Protein AF-A0A2E9WX98-F1 (afdb_monomer)

Mean predicted aligned error: 13.4 Å

Foldseek 3Di:
DPPVVLLVVLLVVQVVLCLFFVACAPVLVCLVPQLPDPPHDPVSVVVCVVRRRDPVSSVSSVVSCVVVVGHRDDDRGHTDPPPPPPPPPVVDPPPDDDDDDDDDDD

Sequence (106 aa):
FNRRQERAADRFGLGLMYEQYATVAGSLDFFERDLGVTGLSETIADFAGTHPGSPTRIKEMLDFVEEQGWPLDGELLPPLFQESAASDDDEGIDAESGLKGRERVR

Solvent-accessible surface area (backbone atoms only — not comparable to full-atom values): 6764 Å² total; per-residue (Å²): 101,58,73,68,56,48,55,51,49,53,55,51,53,49,50,53,38,29,71,33,36,76,31,48,44,69,66,58,49,52,52,65,60,54,51,68,49,90,85,58,57,70,69,55,47,56,47,33,74,52,51,68,56,46,75,68,57,55,48,56,49,51,55,50,39,58,76,71,68,55,43,68,65,76,80,87,50,72,70,62,76,79,76,75,78,76,75,80,77,73,74,75,80,80,85,78,84,78,94,83,79,90,83,79,90,133

Radius of gyration: 27.15 Å; Cα contacts (8 Å, |Δi|>4): 74; chains: 1; bounding box: 54×84×33 Å

Secondary structure (DSSP, 8-state):
--HHHHHHHHHHHHHHHHHHHS--TTTTHIIIIITTSSS--HHHHHHHHHS---HHHHHHHHHHHHHHT--SSS--PPP---------------------------

Structure (mmCIF, N/CA/C/O backbone):
data_AF-A0A2E9WX98-F1
#
_entry.id   AF-A0A2E9WX98-F1
#
loop_
_atom_site.group_PDB
_atom_site.id
_atom_site.type_symbol
_atom_site.label_atom_id
_atom_site.label_alt_id
_atom_site.label_comp_id
_atom_site.label_asym_id
_atom_site.label_entity_id
_atom_site.label_seq_id
_atom_site.pdbx_PDB_ins_code
_atom_site.Cartn_x
_atom_site.Cartn_y
_atom_site.Cartn_z
_atom_site.occupancy
_atom_site.B_iso_or_equiv
_atom_site.auth_seq_id
_atom_site.auth_comp_id
_atom_site.auth_asym_id
_atom_site.auth_atom_id
_atom_site.pdbx_PDB_model_num
ATOM 1 N N . PHE A 1 1 ? 7.275 0.510 -12.778 1.00 82.00 1 PHE A N 1
ATOM 2 C CA . PHE A 1 1 ? 7.876 1.825 -12.446 1.00 82.00 1 PHE A CA 1
ATOM 3 C C . PHE A 1 1 ? 9.207 1.617 -11.722 1.00 82.00 1 PHE A C 1
ATOM 5 O O . PHE A 1 1 ? 9.652 0.477 -11.617 1.00 82.00 1 PHE A O 1
ATOM 12 N N . ASN A 1 2 ? 9.907 2.664 -11.254 1.00 89.69 2 ASN A N 1
ATOM 13 C CA . ASN A 1 2 ? 11.058 2.422 -10.371 1.00 89.69 2 ASN A CA 1
ATOM 14 C C . ASN A 1 2 ? 10.582 1.999 -8.967 1.00 89.69 2 ASN A C 1
ATOM 16 O O . ASN A 1 2 ? 9.490 2.368 -8.542 1.00 89.69 2 ASN A O 1
ATOM 20 N N . ARG A 1 3 ? 11.414 1.265 -8.214 1.00 88.94 3 ARG A N 1
ATOM 21 C CA . ARG A 1 3 ? 11.025 0.716 -6.897 1.00 88.94 3 ARG A CA 1
ATOM 22 C C . ARG A 1 3 ? 10.555 1.770 -5.890 1.00 88.94 3 ARG A C 1
ATOM 24 O O . ARG A 1 3 ? 9.737 1.471 -5.032 1.00 88.94 3 ARG A O 1
ATOM 31 N N . ARG A 1 4 ? 11.068 3.000 -5.975 1.00 92.12 4 ARG A N 1
ATOM 32 C CA . ARG A 1 4 ? 10.648 4.094 -5.089 1.00 92.12 4 ARG A CA 1
ATOM 33 C C . ARG A 1 4 ? 9.229 4.557 -5.418 1.00 92.12 4 ARG A C 1
ATOM 35 O O . ARG A 1 4 ? 8.474 4.847 -4.501 1.00 92.12 4 ARG A O 1
ATOM 42 N N . GLN A 1 5 ? 8.888 4.633 -6.702 1.00 93.62 5 GLN A N 1
ATOM 43 C CA . GLN A 1 5 ? 7.545 4.993 -7.158 1.00 93.62 5 GLN A CA 1
ATOM 44 C C . GLN A 1 5 ? 6.525 3.927 -6.760 1.00 93.62 5 GLN A C 1
ATOM 46 O O . GLN A 1 5 ? 5.481 4.287 -6.235 1.00 93.62 5 GLN A O 1
ATOM 51 N N . GLU A 1 6 ? 6.864 2.646 -6.925 1.00 92.75 6 GLU A N 1
ATOM 52 C CA . GLU A 1 6 ? 6.016 1.528 -6.485 1.00 92.75 6 GLU A CA 1
ATOM 53 C C . GLU A 1 6 ? 5.690 1.632 -4.988 1.00 92.75 6 GLU A C 1
ATOM 55 O O . GLU A 1 6 ? 4.528 1.708 -4.617 1.00 92.75 6 GLU A O 1
ATOM 60 N N . ARG A 1 7 ? 6.709 1.781 -4.129 1.00 92.88 7 ARG A N 1
ATOM 61 C CA . ARG A 1 7 ? 6.516 1.920 -2.673 1.00 92.88 7 ARG A CA 1
ATOM 62 C C . ARG A 1 7 ? 5.664 3.125 -2.284 1.00 92.88 7 ARG A C 1
ATOM 64 O O . ARG A 1 7 ? 4.901 3.060 -1.327 1.00 92.88 7 ARG A O 1
ATOM 71 N N . ALA A 1 8 ? 5.845 4.249 -2.976 1.00 94.94 8 ALA A N 1
ATOM 72 C CA . ALA A 1 8 ? 5.058 5.448 -2.713 1.00 94.94 8 ALA A CA 1
ATOM 73 C C . ALA A 1 8 ? 3.587 5.241 -3.103 1.00 94.94 8 ALA A C 1
ATOM 75 O O . ALA A 1 8 ? 2.703 5.641 -2.351 1.00 94.94 8 ALA A O 1
ATOM 76 N N . ALA A 1 9 ? 3.339 4.588 -4.242 1.00 93.62 9 ALA A N 1
ATOM 77 C CA . ALA A 1 9 ? 1.998 4.255 -4.701 1.00 93.62 9 ALA A CA 1
ATOM 78 C C . ALA A 1 9 ? 1.309 3.247 -3.770 1.00 93.62 9 ALA A C 1
ATOM 80 O O . ALA A 1 9 ? 0.157 3.464 -3.412 1.00 93.62 9 ALA A O 1
ATOM 81 N N . ASP A 1 10 ? 2.026 2.216 -3.317 1.00 93.06 10 ASP A N 1
ATOM 82 C CA . ASP A 1 10 ? 1.516 1.200 -2.390 1.00 93.06 10 ASP A CA 1
ATOM 83 C C . ASP A 1 10 ? 1.017 1.843 -1.085 1.00 93.06 10 ASP A C 1
ATOM 85 O O . ASP A 1 10 ? -0.128 1.654 -0.676 1.00 93.06 10 ASP A O 1
ATOM 89 N N . ARG A 1 11 ? 1.850 2.691 -0.465 1.00 95.31 11 ARG A N 1
ATOM 90 C CA . ARG A 1 11 ? 1.495 3.411 0.770 1.00 95.31 11 ARG A CA 1
ATOM 91 C C . ARG A 1 11 ? 0.316 4.357 0.573 1.00 95.31 11 ARG A C 1
ATOM 93 O O . ARG A 1 11 ? -0.559 4.430 1.430 1.00 95.31 11 ARG A O 1
ATOM 100 N N . PHE A 1 12 ? 0.299 5.079 -0.545 1.00 95.56 12 PHE A N 1
ATOM 101 C CA . PHE A 1 12 ? -0.795 5.988 -0.871 1.00 95.56 12 PHE A CA 1
ATOM 102 C C . PHE A 1 12 ? -2.115 5.232 -1.069 1.00 95.56 12 PHE A C 1
ATOM 104 O O . PHE A 1 12 ? -3.125 5.609 -0.484 1.00 95.56 12 PHE A O 1
ATOM 111 N N . GLY A 1 13 ? -2.099 4.133 -1.828 1.00 92.19 13 GLY A N 1
ATOM 112 C CA . GLY A 1 13 ? -3.275 3.295 -2.060 1.00 92.19 13 GLY A CA 1
ATOM 113 C C . GLY A 1 13 ? -3.834 2.689 -0.773 1.00 92.19 13 GLY A C 1
ATOM 114 O O . GLY A 1 13 ? -5.041 2.751 -0.552 1.00 92.19 13 GLY A O 1
ATOM 115 N N . LEU A 1 14 ? -2.971 2.177 0.111 1.00 92.50 14 LEU A N 1
ATOM 116 C CA . LEU A 1 14 ? -3.384 1.672 1.427 1.00 92.50 14 LEU A CA 1
ATOM 117 C C . LEU A 1 14 ? -4.001 2.774 2.298 1.00 92.50 14 LEU A C 1
ATOM 119 O O . LEU A 1 14 ? -5.013 2.534 2.950 1.00 92.50 14 LEU A O 1
ATOM 123 N N . GLY A 1 15 ? -3.440 3.986 2.258 1.00 93.38 15 GLY A N 1
ATOM 124 C CA . GLY A 1 15 ? -4.010 5.148 2.940 1.00 93.38 15 GLY A CA 1
ATOM 125 C C . GLY A 1 15 ? -5.417 5.488 2.451 1.00 93.38 15 GLY A C 1
ATOM 126 O O . GLY A 1 15 ? -6.309 5.669 3.273 1.00 93.38 15 GLY A O 1
ATOM 127 N N . LEU A 1 16 ? -5.642 5.490 1.133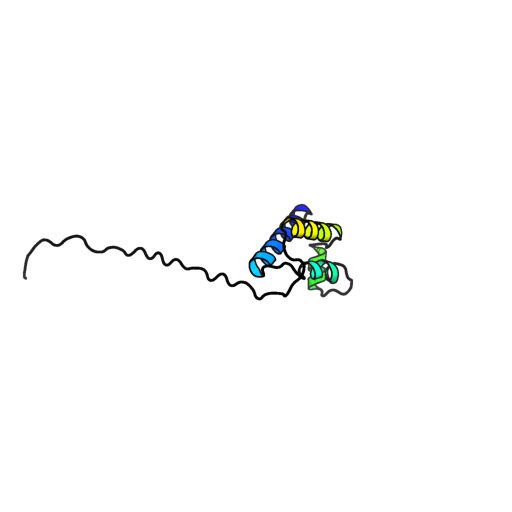 1.00 91.56 16 LEU A N 1
ATOM 128 C CA . LEU A 1 16 ? -6.976 5.712 0.561 1.00 91.56 16 LEU A CA 1
ATOM 129 C C . LEU A 1 16 ? -7.974 4.624 0.970 1.00 91.56 16 LEU A C 1
ATOM 131 O O . LEU A 1 16 ? -9.128 4.928 1.256 1.00 91.56 16 LEU A O 1
ATOM 135 N N . MET A 1 17 ? -7.548 3.357 1.002 1.00 88.19 17 MET A N 1
ATOM 136 C CA . MET A 1 17 ? -8.406 2.261 1.465 1.00 88.19 17 MET A CA 1
ATOM 137 C C . MET A 1 17 ? -8.789 2.442 2.929 1.00 88.19 17 MET A C 1
ATOM 139 O O . MET A 1 17 ? -9.964 2.339 3.267 1.00 88.19 17 MET A O 1
ATOM 143 N N . TYR A 1 18 ? -7.822 2.773 3.783 1.00 89.75 18 TYR A N 1
ATOM 144 C CA . TYR A 1 18 ? -8.097 3.000 5.193 1.00 89.75 18 TYR A CA 1
ATOM 145 C C . TYR A 1 18 ? -8.987 4.226 5.425 1.00 89.75 18 TYR A C 1
ATOM 147 O O . TYR A 1 18 ? -9.927 4.153 6.206 1.00 89.75 18 TYR A O 1
ATOM 155 N N . GLU A 1 19 ? -8.742 5.338 4.732 1.00 89.50 19 GLU A N 1
ATOM 156 C CA . GLU A 1 19 ? -9.585 6.534 4.832 1.00 89.50 19 GLU A CA 1
ATOM 157 C C . GLU A 1 19 ? -11.031 6.236 4.423 1.00 89.50 19 GLU A C 1
ATOM 159 O O . GLU A 1 19 ? -11.971 6.668 5.088 1.00 89.50 19 GLU A O 1
ATOM 164 N N . GLN A 1 20 ? -11.206 5.452 3.358 1.00 87.06 20 GLN A N 1
ATOM 165 C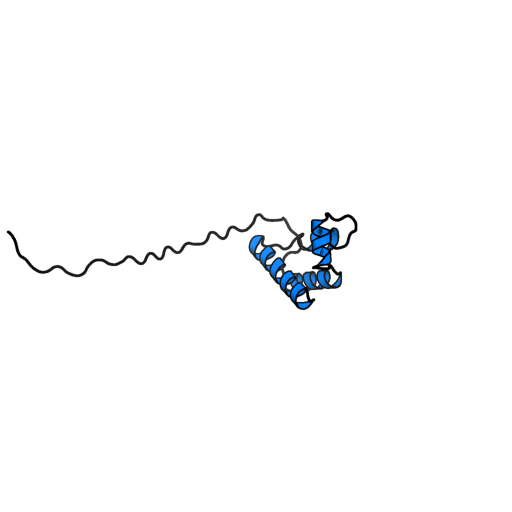 CA . GLN A 1 20 ? -12.522 5.151 2.816 1.00 87.06 20 GLN A CA 1
ATOM 166 C C . GLN A 1 20 ? -13.267 4.075 3.609 1.00 87.06 20 GLN A C 1
ATOM 168 O O . GLN A 1 20 ? -14.486 4.144 3.715 1.00 87.06 20 GLN A O 1
ATOM 173 N N . TYR A 1 21 ? -12.573 3.070 4.142 1.00 85.44 21 TYR A N 1
ATOM 174 C CA . TYR A 1 21 ? -13.204 1.864 4.692 1.00 85.44 21 TYR A CA 1
ATOM 175 C C . TYR A 1 21 ? -12.865 1.596 6.163 1.00 85.44 21 TYR A C 1
ATOM 177 O O . TYR A 1 21 ? -13.364 0.628 6.731 1.00 85.44 21 TYR A O 1
ATOM 185 N N . ALA A 1 22 ? -12.017 2.418 6.790 1.00 86.62 22 ALA A N 1
ATOM 186 C CA . ALA A 1 22 ? -11.473 2.225 8.142 1.00 86.62 22 ALA A CA 1
ATOM 187 C C . ALA A 1 22 ? -10.751 0.877 8.364 1.00 86.62 22 ALA A C 1
ATOM 189 O O . ALA A 1 22 ? -10.488 0.473 9.497 1.00 86.62 22 ALA A O 1
ATOM 190 N N . THR A 1 23 ? -10.414 0.174 7.284 1.00 87.06 23 THR A N 1
ATOM 191 C CA . THR A 1 23 ? -9.684 -1.094 7.286 1.00 87.06 23 THR A CA 1
ATOM 192 C C . THR A 1 23 ? -8.907 -1.237 5.984 1.00 87.06 23 THR A C 1
ATOM 194 O O . THR A 1 23 ? -9.271 -0.653 4.962 1.00 87.06 23 THR A O 1
ATOM 197 N N . VAL A 1 24 ? -7.832 -2.022 6.017 1.00 88.25 24 VAL A N 1
ATOM 198 C CA . VAL A 1 24 ? -7.098 -2.449 4.816 1.00 88.25 24 VAL A CA 1
ATOM 199 C C . VAL A 1 24 ? -7.228 -3.957 4.582 1.00 88.25 24 VAL A C 1
A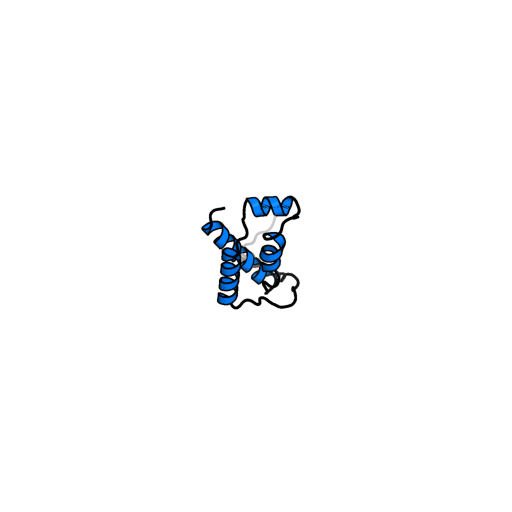TOM 201 O O . VAL A 1 24 ? -6.504 -4.520 3.756 1.00 88.25 24 VAL A O 1
ATOM 204 N N . ALA A 1 25 ? -8.146 -4.624 5.287 1.00 83.75 25 ALA A N 1
ATOM 205 C CA . ALA A 1 25 ? -8.391 -6.054 5.151 1.00 83.75 25 ALA A CA 1
ATOM 206 C C . ALA A 1 25 ? -8.654 -6.453 3.688 1.00 83.75 25 ALA A C 1
ATOM 208 O O . ALA A 1 25 ? -9.387 -5.788 2.958 1.00 83.75 25 ALA A O 1
ATOM 209 N N . GLY A 1 26 ? -8.009 -7.533 3.240 1.00 80.06 26 GLY A N 1
ATOM 210 C CA . GLY A 1 26 ? -8.130 -8.052 1.872 1.00 80.06 26 GLY A CA 1
ATOM 211 C C . GLY A 1 26 ? -7.429 -7.230 0.780 1.00 80.06 26 GLY A C 1
ATOM 212 O O . GLY A 1 26 ? -7.332 -7.703 -0.349 1.00 80.06 26 GLY A O 1
ATOM 213 N N . SER A 1 27 ? -6.881 -6.043 1.078 1.00 80.56 27 SER A N 1
ATOM 214 C CA . SER A 1 27 ? -6.135 -5.246 0.083 1.00 80.56 27 SER A CA 1
ATOM 215 C C . SER A 1 27 ? -4.852 -5.941 -0.392 1.00 80.56 27 SER A C 1
ATOM 217 O O . SER A 1 27 ? -4.433 -5.776 -1.539 1.00 80.56 27 SER A O 1
ATOM 219 N N . LEU A 1 28 ? -4.250 -6.761 0.473 1.00 79.06 28 LEU A N 1
ATOM 220 C CA . LEU A 1 28 ? -3.034 -7.513 0.173 1.00 79.06 28 LEU A CA 1
ATOM 221 C C . LEU A 1 28 ? -3.308 -8.827 -0.568 1.00 79.06 28 LEU A C 1
ATOM 223 O O . LEU A 1 28 ? -2.427 -9.295 -1.290 1.00 79.06 28 LEU A O 1
ATOM 227 N N . ASP A 1 29 ? -4.530 -9.365 -0.490 1.00 79.50 29 ASP A N 1
ATOM 228 C CA . ASP A 1 29 ? -4.918 -10.604 -1.176 1.00 79.50 29 ASP A CA 1
ATOM 229 C C . ASP A 1 29 ? -4.710 -10.496 -2.694 1.00 7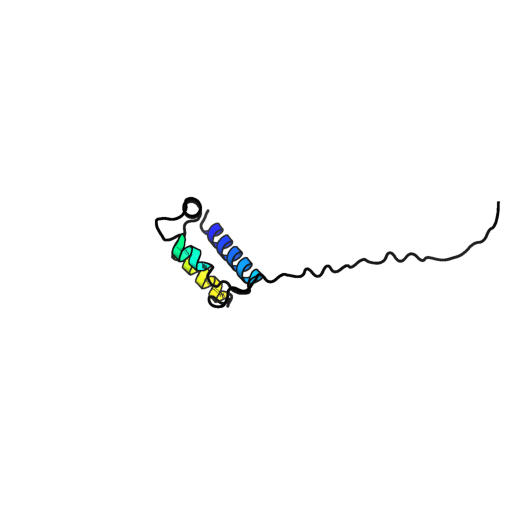9.50 29 ASP A C 1
ATOM 231 O O . ASP A 1 29 ? -4.289 -11.465 -3.321 1.00 79.50 29 ASP A O 1
ATOM 235 N N . PHE A 1 30 ? -4.938 -9.316 -3.282 1.00 76.62 30 PHE A N 1
ATOM 236 C CA . PHE A 1 30 ? -4.662 -9.043 -4.698 1.00 76.62 30 PHE A CA 1
ATOM 237 C C . PHE A 1 30 ? -3.179 -9.261 -5.046 1.00 76.62 30 PHE A C 1
ATOM 239 O O . PHE A 1 30 ? -2.832 -9.879 -6.053 1.00 76.62 30 PHE A O 1
ATOM 246 N N . PHE A 1 31 ? -2.269 -8.800 -4.188 1.00 75.62 31 PHE A N 1
ATOM 247 C CA . PHE A 1 31 ? -0.834 -8.941 -4.428 1.00 75.62 31 PHE A CA 1
ATOM 248 C C . PHE A 1 31 ? -0.349 -10.374 -4.200 1.00 75.62 31 PHE A C 1
ATOM 250 O O . PHE A 1 31 ? 0.553 -10.833 -4.900 1.00 75.62 31 PHE A O 1
ATOM 257 N N . GLU A 1 32 ? -0.941 -11.080 -3.239 1.00 72.69 32 GLU A N 1
ATOM 258 C CA . GLU A 1 32 ? -0.588 -12.464 -2.925 1.00 72.69 32 GLU A CA 1
ATOM 259 C C . GLU A 1 32 ? -1.135 -13.462 -3.950 1.00 72.69 32 GLU A C 1
ATOM 261 O O . GLU A 1 32 ? -0.427 -14.390 -4.345 1.00 72.69 32 GLU A O 1
ATOM 266 N N . ARG A 1 33 ? -2.390 -13.285 -4.380 1.00 69.75 33 ARG A N 1
ATOM 267 C CA . ARG A 1 33 ? -3.112 -14.257 -5.212 1.00 69.75 33 ARG A CA 1
ATOM 268 C C . ARG A 1 33 ? -3.055 -13.942 -6.693 1.00 69.75 33 ARG A C 1
ATOM 270 O O . ARG A 1 33 ? -2.950 -14.870 -7.487 1.00 69.75 33 ARG A O 1
ATOM 277 N N . ASP A 1 34 ? -3.092 -12.668 -7.066 1.00 64.50 34 ASP A N 1
ATOM 278 C CA . ASP A 1 34 ? -3.213 -12.303 -8.473 1.00 64.50 34 ASP A CA 1
ATOM 279 C C . ASP A 1 34 ? -1.832 -12.003 -9.064 1.00 64.50 34 ASP A C 1
ATOM 281 O O . ASP A 1 34 ? -1.442 -12.600 -10.059 1.00 64.50 34 ASP A O 1
ATOM 285 N N . LEU A 1 35 ? -0.985 -11.209 -8.409 1.00 65.50 35 LEU A N 1
ATOM 286 C CA . LEU A 1 35 ? 0.350 -10.904 -8.954 1.00 65.50 35 LEU A CA 1
ATOM 287 C C . LEU A 1 35 ? 1.374 -12.054 -8.868 1.00 65.50 35 LEU A C 1
ATOM 289 O O . LEU A 1 35 ? 2.459 -11.946 -9.444 1.00 65.50 35 LEU A O 1
ATOM 293 N N . GLY A 1 36 ? 1.057 -13.133 -8.146 1.00 54.47 36 GLY A N 1
ATOM 294 C CA . GLY A 1 36 ? 1.945 -14.278 -7.914 1.00 54.47 36 GLY A CA 1
ATOM 295 C C . GLY A 1 36 ? 1.646 -15.535 -8.742 1.00 54.47 36 GLY A C 1
ATOM 296 O O . GLY A 1 36 ? 2.401 -16.503 -8.639 1.00 54.47 36 GLY A O 1
ATOM 297 N N . VAL A 1 37 ? 0.566 -15.561 -9.534 1.00 55.50 37 VAL A N 1
ATOM 298 C CA . VAL A 1 37 ? 0.015 -16.804 -10.113 1.00 55.50 37 VAL A CA 1
ATOM 299 C C . VAL A 1 37 ? -0.083 -16.739 -11.643 1.00 55.50 37 VAL A C 1
ATOM 301 O O . VAL A 1 37 ? -0.296 -15.689 -12.242 1.00 55.50 37 VAL A O 1
ATOM 304 N N . THR A 1 38 ? 0.094 -17.884 -12.308 1.00 53.25 38 THR A N 1
ATOM 305 C CA . THR A 1 38 ? -0.108 -18.044 -13.755 1.00 53.25 38 THR A CA 1
ATOM 306 C C . THR A 1 38 ? -1.591 -18.285 -14.075 1.00 53.25 38 THR A C 1
ATOM 308 O O . THR A 1 38 ? -2.265 -19.031 -13.373 1.00 53.25 38 THR A O 1
ATOM 311 N N . GLY A 1 39 ? -2.111 -17.684 -15.154 1.00 55.84 39 GLY A N 1
ATOM 312 C CA . GLY A 1 39 ? -3.532 -17.801 -15.544 1.00 55.84 39 GLY A CA 1
ATOM 313 C C . GLY A 1 39 ? -4.388 -16.560 -15.267 1.00 55.84 39 GLY A C 1
ATOM 314 O O . GLY A 1 39 ? -5.614 -16.641 -15.279 1.00 55.84 39 GLY A O 1
ATOM 315 N N . LEU A 1 40 ? -3.739 -15.422 -15.031 1.00 63.75 40 LEU A N 1
ATOM 316 C CA . LEU A 1 40 ? -4.370 -14.115 -14.914 1.00 63.75 40 LEU A CA 1
ATOM 317 C C . LEU A 1 40 ? -5.185 -13.737 -16.154 1.00 63.75 40 LEU A C 1
ATOM 319 O O . LEU A 1 40 ? -4.851 -14.127 -17.276 1.00 63.75 40 LEU A O 1
ATOM 323 N N . SER A 1 41 ? -6.213 -12.909 -15.957 1.00 72.06 41 SER A N 1
ATOM 324 C CA . SER A 1 41 ? -6.801 -12.176 -17.078 1.00 72.06 41 SER A CA 1
ATOM 325 C C . SER A 1 41 ? -5.727 -11.309 -17.743 1.00 72.06 41 SER A C 1
ATOM 327 O O . SER A 1 41 ? -4.783 -10.864 -17.086 1.00 72.06 41 SER A O 1
ATOM 329 N N . GLU A 1 42 ? -5.876 -11.0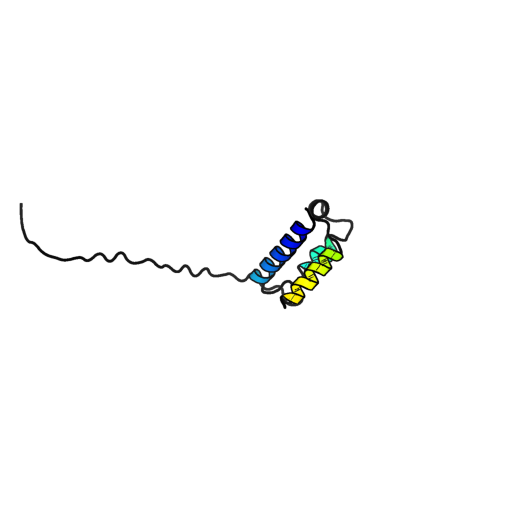49 -19.042 1.00 76.19 42 GLU A N 1
ATOM 330 C CA . GLU A 1 42 ? -4.949 -10.213 -19.821 1.00 76.19 42 GLU A CA 1
ATOM 331 C C . GLU A 1 42 ? -4.667 -8.874 -19.118 1.00 76.19 42 GLU A C 1
ATOM 333 O O . GLU A 1 42 ? -3.520 -8.469 -18.975 1.00 76.19 42 GLU A O 1
ATOM 338 N N . THR A 1 43 ? -5.697 -8.267 -18.523 1.00 77.25 43 THR A N 1
ATOM 339 C CA . THR A 1 43 ? -5.589 -7.018 -17.760 1.00 77.25 43 THR A CA 1
ATOM 340 C C . THR A 1 43 ? -4.673 -7.116 -16.538 1.00 77.25 43 THR A C 1
ATOM 342 O O . THR A 1 43 ? -3.889 -6.202 -16.287 1.00 77.25 43 THR A O 1
ATOM 345 N N . ILE A 1 44 ? -4.753 -8.199 -15.758 1.00 75.69 44 ILE A N 1
ATOM 346 C CA . ILE A 1 44 ? -3.892 -8.350 -14.576 1.00 75.69 44 ILE A CA 1
ATOM 347 C C . ILE A 1 44 ? -2.469 -8.720 -15.014 1.00 75.69 44 ILE A C 1
ATOM 349 O O . ILE A 1 44 ? -1.507 -8.263 -14.402 1.00 75.69 44 ILE A O 1
ATOM 353 N N . ALA A 1 45 ? -2.316 -9.480 -16.102 1.00 76.81 45 ALA A N 1
ATOM 354 C CA . ALA A 1 45 ? -1.008 -9.774 -16.681 1.00 76.81 45 ALA A CA 1
ATOM 355 C C . ALA A 1 45 ? -0.297 -8.499 -17.179 1.00 76.81 45 ALA A C 1
ATOM 357 O O . ALA A 1 45 ? 0.879 -8.296 -16.873 1.00 76.81 45 ALA A O 1
ATOM 358 N N . ASP A 1 46 ? -1.013 -7.607 -17.867 1.00 82.38 46 ASP A N 1
ATOM 359 C CA . ASP A 1 46 ? -0.496 -6.308 -18.316 1.00 82.38 46 ASP A CA 1
ATOM 360 C C . ASP A 1 46 ? -0.105 -5.410 -17.135 1.00 82.38 46 ASP A C 1
ATOM 362 O O . ASP A 1 46 ? 0.961 -4.779 -17.126 1.00 82.38 46 ASP A O 1
ATOM 366 N N . PHE A 1 47 ? -0.942 -5.390 -16.095 1.00 82.31 47 PHE A N 1
ATOM 367 C CA . PHE A 1 47 ? -0.643 -4.680 -14.858 1.00 82.31 47 PHE A CA 1
ATOM 368 C C . PHE A 1 47 ? 0.621 -5.242 -14.186 1.00 82.31 47 PHE A C 1
ATOM 370 O O . PHE A 1 47 ? 1.555 -4.487 -13.912 1.00 82.31 47 PHE A O 1
ATOM 377 N N . ALA A 1 48 ? 0.721 -6.562 -14.010 1.00 80.44 48 ALA A N 1
ATOM 378 C CA . ALA A 1 48 ? 1.890 -7.222 -13.427 1.00 80.44 48 ALA A CA 1
ATOM 379 C C . ALA A 1 48 ? 3.174 -6.986 -14.244 1.00 80.44 48 ALA A C 1
ATOM 381 O O . ALA A 1 48 ? 4.262 -6.867 -13.676 1.00 80.44 48 ALA A O 1
ATOM 382 N N . GLY A 1 49 ? 3.056 -6.869 -15.572 1.00 81.12 49 GLY A N 1
ATOM 383 C CA . GLY A 1 49 ? 4.173 -6.572 -16.471 1.00 81.12 49 GLY A CA 1
ATOM 384 C C . GLY A 1 49 ? 4.795 -5.188 -16.251 1.00 81.12 49 GLY A C 1
ATOM 385 O O . GLY A 1 49 ? 5.990 -5.001 -16.490 1.00 81.12 49 GLY A O 1
ATOM 386 N N . THR A 1 50 ? 4.019 -4.221 -15.754 1.00 83.50 50 THR A N 1
ATOM 387 C CA . THR A 1 50 ? 4.483 -2.846 -15.483 1.00 83.50 50 THR A CA 1
ATOM 388 C C . THR A 1 50 ? 4.709 -2.565 -13.993 1.00 83.50 50 THR A C 1
ATOM 390 O O . THR A 1 50 ? 5.563 -1.734 -13.644 1.00 83.50 50 THR A O 1
ATOM 393 N N . HIS A 1 51 ? 4.010 -3.309 -13.134 1.00 82.75 51 HIS A N 1
ATOM 394 C CA . HIS A 1 51 ? 4.038 -3.259 -11.676 1.00 82.75 51 HIS A CA 1
ATOM 395 C C . HIS A 1 51 ? 4.275 -4.662 -11.101 1.00 82.75 51 HIS A C 1
ATOM 397 O O . HIS A 1 51 ? 3.354 -5.287 -10.573 1.00 82.75 51 HIS A O 1
ATOM 403 N N . PRO A 1 52 ? 5.511 -5.182 -11.164 1.00 78.56 52 PRO A N 1
ATOM 404 C CA . PRO A 1 52 ? 5.786 -6.517 -10.666 1.00 78.56 52 PRO A CA 1
ATOM 405 C C . PRO A 1 52 ? 5.497 -6.596 -9.163 1.00 78.56 52 PRO A C 1
ATOM 407 O O . PRO A 1 52 ? 6.066 -5.850 -8.350 1.00 78.56 52 PRO A O 1
ATOM 410 N N . GLY A 1 53 ? 4.615 -7.526 -8.797 1.00 75.88 53 GLY A N 1
ATOM 411 C CA . GLY A 1 53 ? 4.481 -7.987 -7.424 1.00 75.88 53 GLY A CA 1
ATOM 412 C C . GLY A 1 53 ? 5.774 -8.681 -7.006 1.00 75.88 53 GLY A C 1
ATOM 413 O O . GLY A 1 53 ? 6.395 -9.403 -7.784 1.00 75.88 53 GLY A O 1
ATOM 414 N N . SER A 1 54 ? 6.234 -8.436 -5.783 1.00 81.12 54 SER A N 1
ATOM 415 C CA . SER A 1 54 ? 7.352 -9.193 -5.220 1.00 81.12 54 SER A CA 1
ATOM 416 C C . SER A 1 54 ? 7.086 -9.470 -3.747 1.00 81.12 54 SER A C 1
ATOM 418 O O . SER A 1 54 ? 6.496 -8.612 -3.084 1.00 81.12 54 SER A O 1
ATOM 420 N N . PRO A 1 55 ? 7.577 -10.595 -3.200 1.0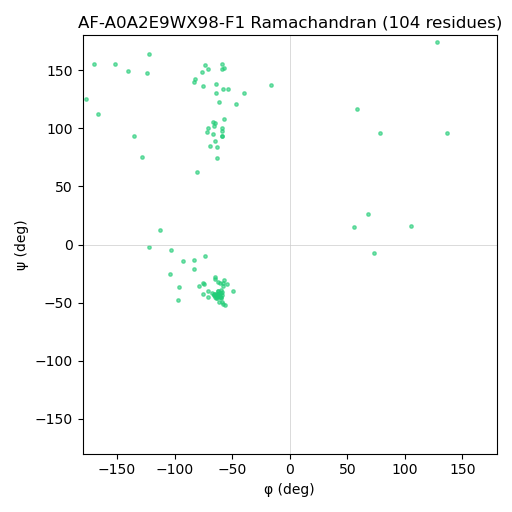0 83.00 55 PRO A N 1
ATOM 421 C CA . PRO A 1 55 ? 7.450 -10.880 -1.773 1.00 83.00 55 PRO A CA 1
ATOM 422 C C . PRO A 1 55 ? 8.003 -9.751 -0.894 1.00 83.00 55 PRO A C 1
ATOM 424 O O . PRO A 1 55 ? 7.446 -9.440 0.153 1.00 83.00 55 PRO A O 1
ATOM 427 N N . THR A 1 56 ? 9.067 -9.079 -1.347 1.00 88.00 56 THR A N 1
ATOM 428 C CA . THR A 1 56 ? 9.630 -7.911 -0.658 1.00 88.00 56 THR A CA 1
ATOM 429 C C . THR A 1 56 ? 8.646 -6.745 -0.597 1.00 88.00 56 THR A C 1
ATOM 431 O O . THR A 1 56 ? 8.518 -6.142 0.459 1.00 88.00 56 THR A O 1
ATOM 434 N N . ARG A 1 57 ? 7.927 -6.440 -1.686 1.00 88.69 57 ARG A N 1
ATOM 435 C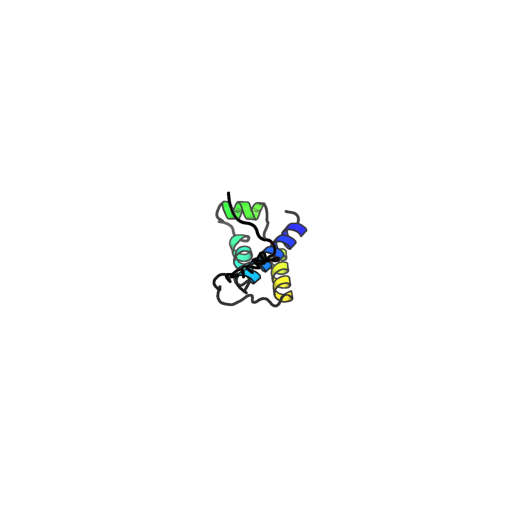 CA . ARG A 1 57 ? 6.909 -5.373 -1.684 1.00 88.69 57 ARG A CA 1
ATOM 436 C C . ARG A 1 57 ? 5.741 -5.701 -0.764 1.00 88.69 57 ARG A C 1
ATOM 438 O O . ARG A 1 57 ? 5.310 -4.835 -0.017 1.00 88.69 57 ARG A O 1
ATOM 445 N N . ILE A 1 58 ? 5.268 -6.948 -0.790 1.00 87.56 58 ILE A N 1
ATOM 446 C CA . ILE A 1 58 ? 4.183 -7.403 0.092 1.00 87.56 58 ILE A CA 1
ATOM 447 C C . ILE A 1 58 ? 4.599 -7.246 1.556 1.00 87.56 58 ILE A C 1
ATOM 449 O O . ILE A 1 58 ? 3.864 -6.662 2.346 1.00 87.56 58 ILE A O 1
ATOM 453 N N . LYS A 1 59 ? 5.825 -7.661 1.897 1.00 90.75 59 LYS A N 1
ATOM 454 C CA . LYS A 1 59 ? 6.382 -7.445 3.233 1.00 90.75 59 LYS A CA 1
ATOM 455 C C . LYS A 1 59 ? 6.466 -5.959 3.605 1.00 90.75 59 LYS A C 1
ATOM 457 O O . LYS A 1 59 ? 6.073 -5.597 4.702 1.00 90.75 59 LYS A O 1
ATOM 462 N N . GLU A 1 60 ? 6.952 -5.104 2.707 1.00 93.12 60 GLU A N 1
ATOM 463 C CA . GLU A 1 60 ? 7.050 -3.657 2.959 1.00 93.12 60 GLU A CA 1
ATOM 464 C C . GLU A 1 60 ? 5.678 -2.998 3.179 1.00 93.12 60 GLU A C 1
ATOM 466 O O . GLU A 1 60 ? 5.584 -2.034 3.937 1.00 93.12 60 GLU A O 1
ATOM 471 N N . MET A 1 61 ? 4.621 -3.501 2.533 1.00 92.62 61 MET A N 1
ATOM 472 C CA . MET A 1 61 ? 3.247 -3.061 2.780 1.00 92.62 61 MET A CA 1
ATOM 473 C C . MET A 1 61 ? 2.734 -3.534 4.140 1.00 92.62 61 MET A C 1
ATOM 475 O O . MET A 1 61 ? 2.175 -2.725 4.870 1.00 92.62 61 MET A O 1
ATOM 479 N N . LEU A 1 62 ? 2.961 -4.801 4.503 1.00 91.94 62 LEU A N 1
ATOM 480 C CA . LEU A 1 62 ? 2.597 -5.340 5.820 1.00 91.94 62 LEU A CA 1
ATOM 481 C C . LEU A 1 62 ? 3.273 -4.569 6.956 1.00 91.94 62 LEU A C 1
ATOM 483 O O . LEU A 1 62 ? 2.589 -4.119 7.870 1.00 91.94 62 LEU A O 1
ATOM 487 N N . ASP A 1 63 ? 4.589 -4.362 6.852 1.00 94.94 63 ASP A N 1
ATOM 488 C CA . ASP A 1 63 ? 5.369 -3.614 7.841 1.00 94.94 63 ASP A CA 1
ATOM 489 C C . ASP A 1 63 ? 4.810 -2.173 7.976 1.00 94.94 63 ASP A C 1
ATOM 491 O O . ASP A 1 63 ? 4.634 -1.670 9.081 1.00 94.94 63 ASP A O 1
ATOM 495 N N . PHE A 1 64 ? 4.442 -1.520 6.862 1.00 95.56 64 PHE A N 1
ATOM 496 C CA . PHE A 1 64 ? 3.820 -0.189 6.889 1.00 95.56 64 PHE A CA 1
ATOM 497 C C . PHE A 1 64 ? 2.437 -0.187 7.558 1.00 95.56 64 PHE A C 1
ATOM 499 O O . PHE A 1 64 ? 2.154 0.697 8.360 1.00 95.56 64 PHE A O 1
ATOM 506 N N . VAL A 1 65 ? 1.573 -1.154 7.243 1.00 93.44 65 VAL A N 1
ATOM 507 C CA . VAL A 1 65 ? 0.234 -1.264 7.847 1.00 93.44 65 VAL A CA 1
ATOM 50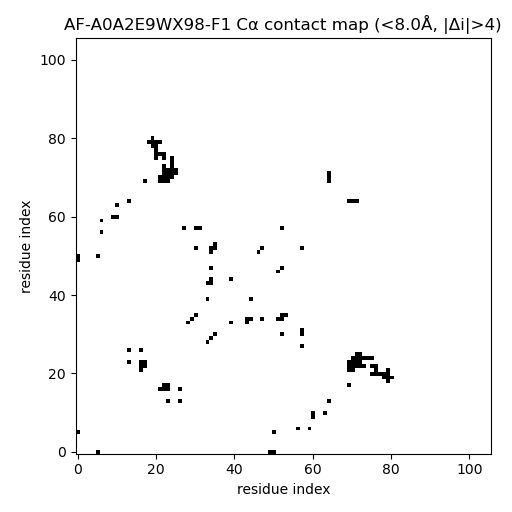8 C C . VAL A 1 65 ? 0.331 -1.472 9.361 1.00 93.44 65 VAL A C 1
ATOM 510 O O . VAL A 1 65 ? -0.396 -0.824 10.117 1.00 93.44 65 VAL A O 1
ATOM 513 N N . GLU A 1 66 ? 1.267 -2.316 9.803 1.00 93.50 66 GLU A N 1
ATOM 514 C CA . GLU A 1 66 ? 1.558 -2.542 11.220 1.00 93.50 66 GLU A CA 1
ATOM 515 C C . GLU A 1 66 ? 2.050 -1.257 11.906 1.00 93.50 66 GLU A C 1
ATOM 517 O O . GLU A 1 66 ? 1.541 -0.899 12.968 1.00 93.50 66 GLU A O 1
ATOM 522 N N . GLU A 1 67 ? 2.963 -0.505 11.276 1.00 96.56 67 GLU A N 1
ATOM 523 C CA . GLU A 1 67 ? 3.437 0.796 11.776 1.00 96.56 67 GLU A CA 1
ATOM 524 C C . GLU A 1 67 ? 2.302 1.818 11.965 1.00 96.56 67 GLU A C 1
ATOM 526 O O . GLU A 1 67 ? 2.378 2.657 12.865 1.00 96.56 67 GLU A O 1
ATOM 531 N N . GLN A 1 68 ? 1.257 1.771 11.131 1.00 95.44 68 GLN A N 1
ATOM 532 C CA . GLN A 1 68 ? 0.096 2.659 11.256 1.00 95.44 68 GLN A CA 1
ATOM 533 C C . GLN A 1 68 ? -0.943 2.175 12.282 1.00 95.44 68 GLN A C 1
ATOM 535 O O . GLN A 1 68 ? -1.835 2.939 12.654 1.00 95.44 68 GLN A O 1
ATOM 540 N N . GLY A 1 69 ? -0.853 0.921 12.736 1.00 93.19 69 GLY A N 1
ATOM 541 C CA . GLY A 1 69 ? -1.851 0.305 13.612 1.00 93.19 69 GLY A CA 1
ATOM 542 C C . GLY A 1 69 ? -3.205 0.076 12.933 1.00 93.19 69 GLY A C 1
ATOM 543 O O . GLY A 1 69 ? -4.234 0.085 13.609 1.00 93.19 69 GLY A O 1
ATOM 544 N N . TRP A 1 70 ? -3.229 -0.083 11.606 1.00 92.12 70 TRP A N 1
ATOM 545 C CA . TRP A 1 70 ? -4.471 -0.315 10.866 1.00 92.12 70 TRP A CA 1
ATOM 546 C C . TRP A 1 70 ? -4.885 -1.796 10.913 1.00 92.12 70 TRP A C 1
ATOM 548 O O . TRP A 1 70 ? -4.022 -2.671 10.816 1.00 92.12 70 TRP A O 1
ATOM 558 N N . PRO A 1 71 ? -6.191 -2.108 11.019 1.00 87.50 71 PRO A N 1
ATOM 559 C CA . PRO A 1 71 ? -6.667 -3.488 11.009 1.00 87.50 71 PRO A CA 1
ATOM 560 C C . PRO A 1 71 ? -6.377 -4.189 9.674 1.00 87.50 71 PRO A C 1
ATOM 562 O O . PRO A 1 71 ? -6.699 -3.668 8.601 1.00 87.50 71 PRO A O 1
ATOM 565 N N . LEU A 1 72 ? -5.790 -5.386 9.756 1.00 83.25 72 LEU A N 1
ATOM 566 C CA . LEU A 1 72 ? -5.574 -6.303 8.625 1.00 83.25 72 LEU A CA 1
ATOM 567 C C . LEU A 1 72 ? -6.715 -7.319 8.470 1.00 83.25 72 LEU A C 1
ATOM 569 O O . LEU A 1 72 ? -6.828 -7.983 7.440 1.00 83.25 72 LEU A O 1
ATOM 573 N N . ASP A 1 73 ? -7.550 -7.437 9.494 1.00 78.06 73 ASP A N 1
ATOM 574 C CA . ASP A 1 73 ? -8.730 -8.278 9.575 1.00 78.06 73 ASP A CA 1
ATOM 575 C C . ASP A 1 73 ? -9.977 -7.429 9.876 1.00 78.06 73 ASP A C 1
ATOM 577 O O . ASP A 1 73 ? -9.898 -6.256 10.246 1.00 78.06 73 ASP A O 1
ATOM 581 N N . GLY A 1 74 ? -11.155 -8.010 9.652 1.00 71.44 74 GLY A N 1
ATOM 582 C CA . GLY A 1 74 ? -12.437 -7.346 9.882 1.00 71.44 74 GLY A CA 1
ATOM 583 C C . GLY A 1 74 ? -13.379 -7.401 8.685 1.00 71.44 74 GLY A C 1
ATOM 584 O O . GLY A 1 74 ? -13.047 -7.912 7.615 1.00 71.44 74 GLY A O 1
ATOM 585 N N . GLU A 1 75 ? -14.596 -6.907 8.896 1.00 71.00 75 GLU A N 1
ATOM 586 C CA . GLU A 1 75 ? -15.613 -6.820 7.853 1.00 71.00 75 GLU A CA 1
ATOM 587 C C . GLU A 1 75 ? -15.286 -5.663 6.901 1.00 71.00 75 GLU A C 1
ATOM 589 O O . GLU A 1 75 ? -14.918 -4.574 7.342 1.00 71.00 75 GLU A O 1
ATOM 594 N N . LEU A 1 76 ? -15.420 -5.899 5.593 1.00 68.56 76 LEU A N 1
ATOM 595 C CA . LEU A 1 76 ? -15.334 -4.837 4.595 1.00 68.56 76 LEU A CA 1
ATOM 596 C C . LEU A 1 76 ? -16.523 -3.899 4.797 1.00 68.56 76 LEU A C 1
ATOM 598 O O . LEU A 1 76 ? -17.654 -4.218 4.426 1.00 68.56 76 LEU A O 1
ATOM 602 N N . LEU A 1 77 ? -16.260 -2.759 5.425 1.00 69.12 77 LEU A N 1
ATOM 603 C CA . LEU A 1 77 ? -17.278 -1.752 5.664 1.00 69.12 77 LEU A CA 1
ATOM 604 C C . LEU A 1 77 ? -17.666 -1.082 4.338 1.00 69.12 77 LEU A C 1
ATOM 606 O O . LEU A 1 77 ? -16.849 -1.001 3.418 1.00 69.12 77 LEU A O 1
ATOM 610 N N . PRO A 1 78 ? -18.908 -0.593 4.201 1.00 74.94 78 PRO A N 1
ATOM 611 C CA . PRO A 1 78 ? -19.235 0.315 3.112 1.00 74.94 78 PRO A CA 1
ATOM 612 C C . PRO A 1 78 ? -18.344 1.566 3.189 1.00 74.94 78 PRO A C 1
ATOM 614 O O . PRO A 1 78 ? -17.871 1.917 4.274 1.00 74.94 78 PRO A O 1
ATOM 617 N N . PRO A 1 79 ? -18.128 2.259 2.058 1.00 74.19 79 PRO A N 1
ATOM 618 C CA . PRO A 1 79 ? -17.336 3.476 2.058 1.00 74.19 79 PRO A CA 1
ATOM 619 C C . PRO A 1 79 ? -17.934 4.503 3.024 1.00 74.19 79 PRO A C 1
ATOM 621 O O . PRO A 1 79 ? -19.144 4.745 3.015 1.00 74.19 79 PRO A O 1
ATOM 624 N N . LEU A 1 80 ? -17.084 5.119 3.841 1.00 75.31 80 LEU A N 1
ATOM 625 C CA . LEU A 1 80 ? -17.438 6.259 4.667 1.00 75.31 80 LEU A CA 1
ATOM 626 C C . LEU A 1 80 ? -17.788 7.413 3.727 1.00 75.31 80 LEU A C 1
ATOM 628 O O . LEU A 1 80 ? -16.919 8.026 3.110 1.00 75.31 80 LEU A O 1
ATOM 632 N N . PHE A 1 81 ? -19.076 7.712 3.580 1.00 65.81 81 PHE A N 1
ATOM 633 C CA . PHE A 1 81 ? -19.481 8.947 2.927 1.00 65.81 81 PHE A CA 1
ATOM 634 C C . PHE A 1 81 ? -19.045 10.101 3.829 1.00 65.81 81 PHE A C 1
ATOM 636 O O . PHE A 1 81 ? -19.650 10.337 4.874 1.00 65.81 81 PHE A O 1
ATOM 643 N N . GLN A 1 82 ? -17.989 10.817 3.440 1.00 58.53 82 GLN A N 1
ATOM 644 C CA . GLN A 1 82 ? -17.771 12.160 3.957 1.00 58.53 82 GLN A CA 1
ATOM 645 C C . GLN A 1 82 ? -18.917 13.010 3.412 1.00 58.53 82 GLN A C 1
ATOM 647 O O . GLN A 1 82 ? -18.890 13.459 2.266 1.00 58.53 82 GLN A O 1
ATOM 652 N N . GLU A 1 83 ? -19.968 13.164 4.213 1.00 53.41 83 GLU A N 1
ATOM 653 C CA . GLU A 1 83 ? -20.940 14.227 4.022 1.00 53.41 83 GLU A CA 1
ATOM 654 C C . GLU A 1 83 ? -20.127 15.516 4.122 1.00 53.41 83 GLU A C 1
ATOM 656 O O . GLU A 1 83 ? -19.716 15.930 5.206 1.00 53.41 83 GLU A O 1
ATOM 661 N N . SER A 1 84 ? -19.748 16.077 2.971 1.00 52.53 84 SER A N 1
ATOM 662 C CA . SER A 1 84 ? -19.105 17.375 2.936 1.00 52.53 84 SER A CA 1
ATOM 663 C C . SER A 1 84 ? -20.075 18.315 3.626 1.00 52.53 84 SER A C 1
ATOM 665 O O . SER A 1 84 ? -21.142 18.602 3.080 1.00 52.53 84 SER A O 1
ATOM 667 N N . ALA A 1 85 ? -19.731 18.755 4.831 1.00 46.69 85 ALA A N 1
ATOM 668 C CA . ALA A 1 85 ? -20.327 19.938 5.400 1.00 46.69 85 ALA A CA 1
ATOM 669 C C . ALA A 1 85 ? -20.000 21.060 4.412 1.00 46.69 85 ALA A C 1
ATOM 671 O O . ALA A 1 85 ? -18.909 21.627 4.430 1.00 46.69 85 ALA A O 1
ATOM 672 N N . ALA A 1 86 ? -20.921 21.304 3.482 1.00 48.91 86 ALA A N 1
ATOM 673 C CA . ALA A 1 86 ? -21.041 22.585 2.837 1.00 48.91 86 ALA A CA 1
ATOM 674 C C . ALA A 1 86 ? -21.304 23.556 3.987 1.00 48.91 86 ALA A C 1
ATOM 676 O O . ALA A 1 86 ? -22.423 23.671 4.485 1.00 48.91 86 ALA A O 1
ATOM 677 N N . SER A 1 87 ? -20.237 24.157 4.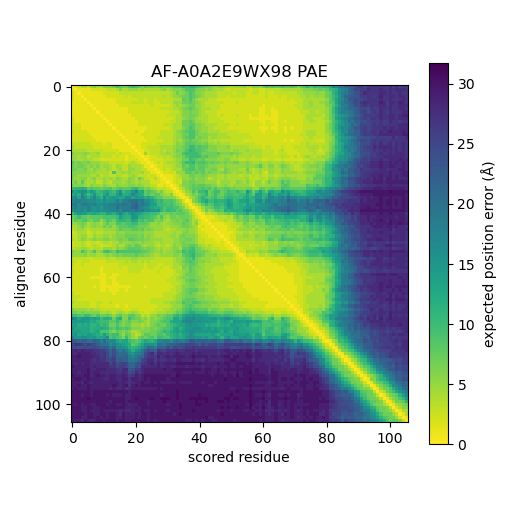504 1.00 47.56 87 SER A N 1
ATOM 678 C CA . SER A 1 87 ? -20.351 25.409 5.220 1.00 47.56 87 SER A CA 1
ATOM 679 C C . SER A 1 87 ? -20.824 26.413 4.175 1.00 47.56 87 SER A C 1
ATOM 681 O O . SER A 1 87 ? -20.025 26.990 3.438 1.00 47.56 87 SER A O 1
ATOM 683 N N . ASP A 1 88 ? -22.147 26.519 4.041 1.00 49.56 88 ASP A N 1
ATOM 684 C CA . ASP A 1 88 ? -22.815 27.678 3.462 1.00 49.56 88 ASP A CA 1
ATOM 685 C C . ASP A 1 88 ? -22.511 28.868 4.380 1.00 49.56 88 ASP A C 1
ATOM 687 O O . ASP A 1 88 ? -23.346 29.329 5.156 1.00 49.56 88 ASP A O 1
ATOM 691 N N . ASP A 1 89 ? -21.277 29.356 4.302 1.00 50.12 89 ASP A N 1
ATOM 692 C CA . ASP A 1 89 ? -20.907 30.676 4.779 1.00 50.12 89 ASP A CA 1
ATOM 693 C C . ASP A 1 89 ? -21.332 31.669 3.681 1.00 50.12 89 ASP A C 1
ATOM 695 O O . ASP A 1 89 ? -20.514 32.321 3.031 1.00 50.12 89 ASP A O 1
ATOM 699 N N . ASP A 1 90 ? -22.642 31.724 3.416 1.00 50.00 90 ASP A N 1
ATOM 700 C CA . ASP A 1 90 ? -23.278 32.831 2.707 1.00 50.00 90 ASP A CA 1
ATOM 701 C C . ASP A 1 90 ? -23.223 34.027 3.664 1.00 50.00 90 ASP A C 1
ATOM 703 O O . ASP A 1 90 ? -24.124 34.252 4.477 1.00 50.00 90 ASP A O 1
ATOM 707 N N . GLU A 1 91 ? -22.094 34.746 3.657 1.00 51.56 91 GLU A N 1
ATOM 708 C CA . GLU A 1 91 ? -22.013 36.060 4.285 1.00 51.56 91 GLU A CA 1
ATOM 709 C C . GLU A 1 91 ? -23.051 36.958 3.609 1.00 51.56 91 GLU A C 1
ATOM 711 O O . GLU A 1 91 ? -22.860 37.478 2.506 1.00 51.56 91 GLU A O 1
ATOM 716 N N . GLY A 1 92 ? -24.180 37.101 4.304 1.00 43.62 92 GLY A N 1
ATOM 717 C CA . GLY A 1 92 ? -25.237 38.037 3.987 1.00 43.62 92 GLY A CA 1
ATOM 718 C C . GLY A 1 92 ? -24.641 39.407 3.701 1.00 43.62 92 GLY A C 1
ATOM 719 O O . GLY A 1 92 ? -23.947 40.008 4.517 1.00 43.62 92 GLY A O 1
ATOM 720 N N . ILE A 1 93 ? -24.907 39.900 2.498 1.00 48.25 93 ILE A N 1
ATOM 721 C CA . ILE A 1 93 ? -24.601 41.271 2.130 1.00 48.25 93 ILE A CA 1
ATOM 722 C C . ILE A 1 93 ? -25.593 42.135 2.909 1.00 48.25 93 ILE A C 1
ATOM 724 O O . ILE A 1 93 ? -26.761 42.244 2.530 1.00 48.25 93 ILE A O 1
ATOM 728 N N . ASP A 1 94 ? -25.132 42.717 4.013 1.00 46.66 94 ASP A N 1
ATOM 729 C CA . ASP A 1 94 ? -25.889 43.649 4.843 1.00 46.66 94 ASP A CA 1
ATOM 730 C C . ASP A 1 94 ? -26.226 44.914 4.040 1.00 46.66 94 ASP A C 1
ATOM 732 O O . ASP A 1 94 ? -25.550 45.945 4.086 1.00 46.66 94 ASP A O 1
ATOM 736 N N . ALA A 1 95 ? -27.301 44.854 3.262 1.00 47.91 95 ALA A N 1
ATOM 737 C CA . ALA A 1 95 ? -27.970 46.040 2.779 1.00 47.91 95 ALA A CA 1
ATOM 738 C C . ALA A 1 95 ? -28.684 46.669 3.974 1.00 47.91 95 ALA A C 1
ATOM 740 O O . ALA A 1 95 ? -29.773 46.225 4.289 1.00 47.91 95 ALA A O 1
ATOM 741 N N . GLU A 1 96 ? -28.079 47.669 4.623 1.00 41.25 96 GLU A N 1
ATOM 742 C CA . GLU A 1 96 ? -28.761 48.872 5.127 1.00 41.25 96 GLU A CA 1
ATOM 743 C C . GLU A 1 96 ? -27.735 49.947 5.524 1.00 41.25 96 GLU A C 1
ATOM 745 O O . GLU A 1 96 ? -27.000 49.851 6.503 1.00 41.25 96 GLU A O 1
ATOM 750 N N . SER A 1 97 ? -27.715 51.046 4.773 1.00 43.28 97 SER A N 1
ATOM 751 C CA . SER A 1 97 ? -27.152 52.316 5.229 1.00 43.28 97 SER A CA 1
ATOM 752 C C . SER A 1 97 ? -28.105 53.442 4.853 1.00 43.28 97 SER A C 1
ATOM 754 O O . SER A 1 97 ? -28.039 54.007 3.768 1.00 43.28 97 SER A O 1
ATOM 756 N N . GLY A 1 98 ? -28.983 53.767 5.802 1.00 35.59 98 GLY A N 1
ATOM 757 C CA . GLY A 1 98 ? -29.254 55.153 6.176 1.00 35.59 98 GLY A CA 1
ATOM 758 C C . GLY A 1 98 ? -30.168 55.972 5.266 1.00 35.59 98 GLY A C 1
ATOM 759 O O . GLY A 1 98 ? -29.722 56.686 4.373 1.00 35.59 98 GLY A O 1
ATOM 760 N N . LEU A 1 99 ? -31.448 56.017 5.646 1.00 41.84 99 LEU A N 1
ATOM 761 C CA . LEU A 1 99 ? -32.358 57.137 5.393 1.00 41.84 99 LEU A CA 1
ATOM 762 C C . LEU A 1 99 ? -31.670 58.506 5.576 1.00 41.84 99 LEU A C 1
ATOM 764 O O . LEU A 1 99 ? -31.177 58.798 6.668 1.00 41.84 99 LEU A O 1
ATOM 768 N N . LYS A 1 100 ? -31.824 59.406 4.593 1.00 39.72 100 LYS A N 1
ATOM 769 C CA . LYS A 1 100 ? -32.335 60.782 4.793 1.00 39.72 100 LYS A CA 1
ATOM 770 C C . LYS A 1 100 ? -32.466 61.535 3.466 1.00 39.72 100 LYS A C 1
ATOM 772 O O . LYS A 1 100 ? -31.477 61.763 2.786 1.00 39.72 100 LYS A O 1
ATOM 777 N N . GLY A 1 101 ? -33.666 62.053 3.199 1.00 36.91 101 GLY A N 1
ATOM 778 C CA . GLY A 1 101 ? -33.839 63.237 2.351 1.00 36.91 101 GLY A CA 1
ATOM 779 C C . GLY A 1 101 ? -34.976 63.152 1.338 1.00 36.91 101 GLY A C 1
ATOM 780 O O . GLY A 1 101 ? -34.799 62.631 0.250 1.00 36.91 101 GLY A O 1
ATOM 781 N N . ARG A 1 102 ? -36.128 63.708 1.732 1.00 40.81 102 ARG A N 1
ATOM 782 C CA . ARG A 1 102 ? -37.177 64.362 0.915 1.00 40.81 102 ARG A CA 1
ATOM 783 C C . ARG A 1 102 ? -36.698 64.737 -0.506 1.00 40.81 102 ARG A C 1
ATOM 785 O O . ARG A 1 102 ? -35.616 65.283 -0.641 1.00 40.81 102 ARG A O 1
ATOM 792 N N . GLU A 1 103 ? -37.470 64.525 -1.572 1.00 36.72 103 GLU A N 1
ATOM 793 C CA . GLU A 1 103 ? -38.600 65.396 -1.925 1.00 36.72 103 GLU A CA 1
ATOM 794 C C . GLU A 1 103 ? -39.479 64.797 -3.045 1.00 36.72 103 GLU A C 1
ATOM 796 O O . GLU A 1 103 ? -39.060 63.956 -3.834 1.00 36.72 103 GLU A O 1
ATOM 801 N N . ARG A 1 104 ? -40.737 65.235 -3.062 1.00 38.00 104 ARG A N 1
ATOM 802 C CA . ARG A 1 104 ? -41.832 64.842 -3.953 1.00 38.00 104 ARG A CA 1
ATOM 803 C C . ARG A 1 104 ? -41.712 65.475 -5.358 1.00 38.00 104 ARG A C 1
ATOM 805 O O . ARG A 1 104 ? -41.373 66.643 -5.424 1.00 38.00 104 ARG A O 1
ATOM 812 N N . VAL A 1 105 ? -42.195 64.748 -6.385 1.00 45.00 105 VAL A N 1
ATOM 813 C CA . VAL A 1 105 ? -43.197 65.177 -7.414 1.00 45.00 105 VAL A CA 1
ATOM 814 C C . VAL A 1 105 ? -42.797 66.421 -8.248 1.00 45.00 105 VAL A C 1
ATOM 816 O O . VAL A 1 105 ? -42.716 67.508 -7.701 1.00 45.00 105 VAL A O 1
ATOM 819 N N . ARG A 1 106 ? -42.598 66.407 -9.573 1.00 44.66 106 ARG A N 1
ATOM 820 C CA . ARG A 1 106 ? -43.174 65.678 -10.722 1.00 44.66 106 ARG A CA 1
ATOM 821 C C . ARG A 1 106 ? -42.121 65.507 -11.810 1.00 44.66 106 ARG A C 1
ATOM 823 O O . ARG A 1 106 ? -41.243 66.392 -11.886 1.00 44.66 106 ARG A O 1
#

pLDDT: mean 73.78, std 18.48, range [35.59, 96.56]